Protein AF-A0A9E3AXH8-F1 (afdb_monomer_lite)

Secondary structure (DSSP, 8-state):
--HHHHHHHHHHHHHHTT-HHHHHHHHHHH-SHHHHHHHHHHHHHSSSP-HHHHHHHHHHHHHTT-HHHHHHHHHHHHHT-SSSS-HHHHHHHHHHHHHTT-HHHHHHHHHHBSS--SSHHHHHHTB-HHHHH---

Structure (mmCIF, N/CA/C/O backbone):
data_AF-A0A9E3AXH8-F1
#
_entry.id   AF-A0A9E3AXH8-F1
#
loop_
_atom_site.group_PDB
_atom_site.id
_atom_site.type_symbol
_atom_site.label_atom_id
_atom_site.label_alt_id
_atom_site.label_comp_id
_atom_site.label_asym_id
_atom_site.label_entity_id
_atom_site.label_seq_id
_atom_site.pdbx_PDB_ins_code
_atom_site.Cartn_x
_atom_site.Cartn_y
_atom_site.Cartn_z
_atom_site.occupancy
_atom_site.B_iso_or_equiv
_atom_site.auth_seq_id
_atom_site.auth_comp_id
_atom_site.auth_asym_id
_atom_site.auth_atom_id
_atom_site.pdbx_PDB_model_num
ATOM 1 N N . MET A 1 1 ? -23.290 -13.673 5.136 1.00 73.50 1 MET A N 1
ATOM 2 C CA . MET A 1 1 ? -22.166 -12.720 5.189 1.00 73.50 1 MET A CA 1
ATOM 3 C C . MET A 1 1 ? -20.984 -13.481 5.757 1.00 73.50 1 MET A C 1
ATOM 5 O O . MET A 1 1 ? -21.223 -14.316 6.623 1.00 73.50 1 MET A O 1
ATOM 9 N N . SER A 1 2 ? -19.780 -13.346 5.200 1.00 92.94 2 SER A N 1
ATOM 10 C CA . SER A 1 2 ? -18.618 -14.049 5.760 1.00 92.94 2 SER A CA 1
ATOM 11 C C . SER A 1 2 ? -18.070 -13.285 6.970 1.00 92.94 2 SER A C 1
ATOM 13 O O . SER A 1 2 ? -18.255 -12.072 7.061 1.00 92.94 2 SER A O 1
ATOM 15 N N . LEU A 1 3 ? -17.360 -13.973 7.873 1.00 91.19 3 LEU A N 1
ATOM 16 C CA . LEU A 1 3 ? -16.687 -13.330 9.012 1.00 91.19 3 LEU A CA 1
ATOM 17 C C . LEU A 1 3 ? -15.737 -12.210 8.550 1.00 91.19 3 LEU A C 1
ATOM 19 O O . LEU A 1 3 ? -15.631 -11.174 9.198 1.00 91.19 3 LEU A O 1
ATOM 23 N N . ARG A 1 4 ? -15.084 -12.408 7.400 1.00 94.81 4 ARG A N 1
ATOM 24 C CA . ARG A 1 4 ? -14.211 -11.418 6.764 1.00 94.81 4 ARG A CA 1
ATOM 25 C C . ARG A 1 4 ? -14.985 -10.161 6.363 1.00 94.81 4 ARG A C 1
ATOM 27 O O . ARG A 1 4 ? -14.547 -9.061 6.678 1.00 94.81 4 ARG A O 1
ATOM 34 N N . ASP A 1 5 ? -16.146 -10.314 5.728 1.00 95.19 5 ASP A N 1
ATOM 35 C CA . ASP A 1 5 ? -16.975 -9.174 5.305 1.00 95.19 5 ASP A CA 1
ATOM 36 C C . ASP A 1 5 ? -17.559 -8.415 6.505 1.00 95.19 5 ASP A C 1
ATOM 38 O O . ASP A 1 5 ? -17.637 -7.189 6.487 1.00 95.19 5 ASP A O 1
ATOM 42 N N . GLU A 1 6 ? -17.927 -9.132 7.571 1.00 96.25 6 GLU A N 1
ATOM 43 C CA . GLU A 1 6 ? -18.376 -8.541 8.839 1.00 96.25 6 GLU A CA 1
ATOM 44 C C . GLU A 1 6 ? -17.272 -7.711 9.500 1.00 96.25 6 GLU A C 1
ATOM 46 O O . GLU A 1 6 ? -17.506 -6.566 9.893 1.00 96.25 6 GLU A O 1
ATOM 51 N N . GLN A 1 7 ? -16.056 -8.257 9.582 1.00 95.56 7 GLN A N 1
ATOM 52 C CA . GLN A 1 7 ? -14.902 -7.539 10.122 1.00 95.56 7 GLN A CA 1
ATOM 53 C C . GLN A 1 7 ? -14.544 -6.320 9.272 1.00 95.56 7 GLN A C 1
ATOM 55 O O . GLN A 1 7 ? -14.246 -5.261 9.825 1.00 95.56 7 GLN A O 1
ATOM 60 N N . PHE A 1 8 ? -14.615 -6.439 7.944 1.00 97.88 8 PHE A N 1
ATOM 61 C CA . PHE A 1 8 ? -14.338 -5.323 7.045 1.00 97.88 8 PHE A CA 1
ATOM 62 C C . PHE A 1 8 ? -15.371 -4.206 7.226 1.00 97.88 8 PHE A C 1
ATOM 64 O O . PHE A 1 8 ? -15.012 -3.037 7.361 1.00 97.88 8 PHE A O 1
ATOM 71 N N . ALA A 1 9 ? -16.659 -4.554 7.294 1.00 98.00 9 ALA A N 1
ATOM 72 C CA . ALA A 1 9 ? -17.727 -3.591 7.540 1.00 98.00 9 ALA A CA 1
ATOM 73 C C . ALA A 1 9 ? -17.555 -2.881 8.893 1.00 98.00 9 ALA A C 1
ATOM 75 O O . ALA A 1 9 ? -17.680 -1.656 8.965 1.00 98.00 9 ALA A O 1
ATOM 76 N N . LEU A 1 10 ? -17.198 -3.623 9.946 1.00 98.06 10 LEU A N 1
ATOM 77 C CA . LEU A 1 10 ? -16.916 -3.052 11.263 1.00 98.06 10 LEU A CA 1
ATOM 78 C C . LEU A 1 10 ? -15.705 -2.107 11.233 1.00 98.06 10 LEU A C 1
ATOM 80 O O . LEU A 1 10 ? -15.746 -1.045 11.855 1.00 98.06 10 LEU A O 1
ATOM 84 N N . ALA A 1 11 ? -14.651 -2.449 10.486 1.00 97.94 11 ALA A N 1
ATOM 85 C CA . ALA A 1 11 ? -13.488 -1.581 10.315 1.00 97.94 11 ALA A CA 1
ATOM 86 C C . ALA A 1 11 ? -13.887 -0.240 9.680 1.00 97.94 11 ALA A C 1
ATOM 88 O O . ALA A 1 11 ? -13.550 0.819 10.210 1.00 97.94 11 ALA A O 1
ATOM 89 N N . ARG A 1 12 ? -14.692 -0.271 8.607 1.00 97.69 12 ARG A N 1
ATOM 90 C CA . ARG A 1 12 ? -15.211 0.938 7.938 1.00 97.69 12 ARG A CA 1
ATOM 91 C C . ARG A 1 12 ? -16.113 1.770 8.846 1.00 97.69 12 ARG A C 1
ATOM 93 O O . ARG A 1 12 ? -16.054 2.998 8.808 1.00 97.69 12 ARG A O 1
ATOM 100 N N . GLN A 1 13 ? -16.917 1.122 9.687 1.00 98.19 13 GLN A N 1
ATOM 101 C CA . GLN A 1 13 ? -17.702 1.820 10.702 1.00 98.19 13 GLN A CA 1
ATOM 102 C C . GLN A 1 13 ? -16.793 2.532 11.715 1.00 98.19 13 GLN A C 1
ATOM 104 O O . GLN A 1 13 ? -17.001 3.713 11.993 1.00 98.19 13 GLN A O 1
ATOM 109 N N . CYS A 1 14 ? -15.753 1.858 12.214 1.00 97.94 14 CYS A N 1
ATOM 110 C CA . CYS A 1 14 ? -14.787 2.465 13.129 1.00 97.94 14 CYS A CA 1
ATOM 111 C C . CYS A 1 14 ? -14.094 3.686 12.496 1.00 97.94 14 CYS A C 1
ATOM 113 O O . CYS A 1 14 ? -13.947 4.709 13.165 1.00 97.94 14 CYS A O 1
ATOM 115 N N . GLU A 1 15 ? -13.733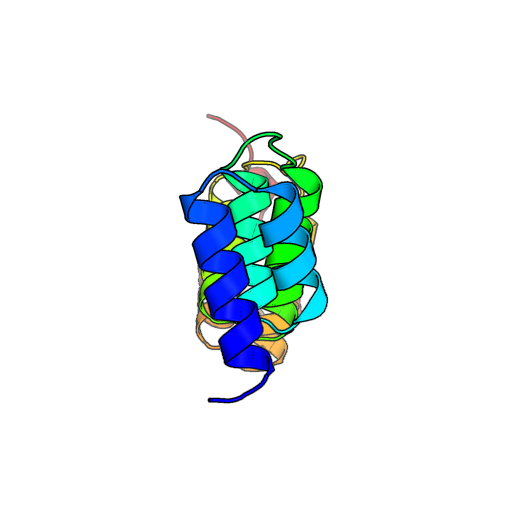 3.635 11.206 1.00 96.25 15 GLU A N 1
ATOM 116 C CA . GLU A 1 15 ? -13.176 4.799 10.495 1.00 96.25 15 GLU A CA 1
ATOM 117 C C . GLU A 1 15 ? -14.140 5.993 10.489 1.00 96.25 15 GLU A C 1
ATOM 119 O O . GLU A 1 15 ? -13.720 7.124 10.758 1.00 96.25 15 GLU A O 1
ATOM 124 N N . ALA A 1 16 ? -15.422 5.743 10.191 1.00 96.12 16 ALA A N 1
ATOM 125 C CA . ALA A 1 16 ? -16.466 6.766 10.131 1.00 96.12 16 ALA A CA 1
ATOM 126 C C . ALA A 1 16 ? -16.745 7.404 11.501 1.00 96.12 16 ALA A C 1
ATOM 128 O O . ALA A 1 16 ? -17.032 8.597 11.583 1.00 96.12 16 ALA A O 1
ATOM 129 N N . GLU A 1 17 ? -16.608 6.625 12.574 1.00 97.19 17 GLU A N 1
ATOM 130 C CA . GLU A 1 17 ? -16.753 7.074 13.963 1.00 97.19 17 G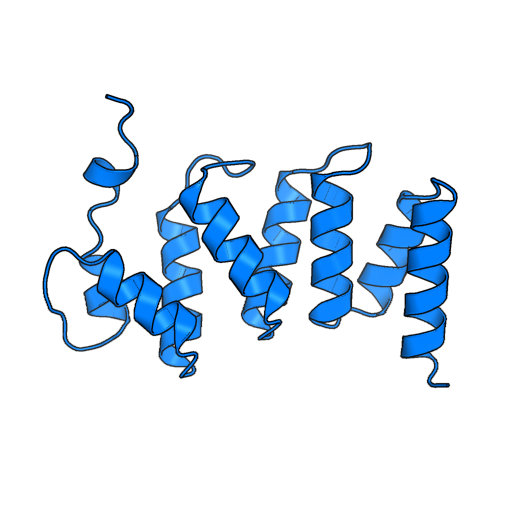LU A CA 1
ATOM 131 C C . GLU A 1 17 ? -15.491 7.753 14.521 1.00 97.19 17 GLU A C 1
ATOM 133 O O . GLU A 1 17 ? -15.488 8.224 15.658 1.00 97.19 17 GLU A O 1
ATOM 138 N N . GLY A 1 18 ? -14.400 7.811 13.753 1.00 95.88 18 GLY A N 1
ATOM 139 C CA . GLY A 1 18 ? -13.141 8.394 14.215 1.00 95.88 18 GLY A CA 1
ATOM 140 C C . GLY A 1 18 ? -12.263 7.444 15.041 1.00 95.88 18 GLY A C 1
ATOM 141 O O . GLY A 1 18 ? -11.194 7.853 15.492 1.00 95.88 18 GLY A O 1
ATOM 142 N N . ARG A 1 19 ? -12.665 6.180 15.221 1.00 97.50 19 ARG A N 1
ATOM 143 C CA . ARG A 1 19 ? -11.949 5.139 15.983 1.00 97.50 19 ARG A CA 1
ATOM 144 C C . ARG A 1 19 ? -10.833 4.506 15.145 1.00 97.50 19 ARG A C 1
ATOM 146 O O . ARG A 1 19 ? -10.860 3.312 14.845 1.00 97.50 19 ARG A O 1
ATOM 153 N N . GLN A 1 20 ? -9.848 5.317 14.757 1.00 96.31 20 GLN A N 1
ATOM 154 C CA . GLN A 1 20 ? -8.822 4.911 13.787 1.00 96.31 20 GLN A CA 1
ATOM 155 C C . GLN A 1 20 ? -7.976 3.730 14.273 1.00 96.31 20 GLN A C 1
ATOM 157 O O . GLN A 1 20 ? -7.760 2.793 13.513 1.00 96.31 20 GLN A O 1
ATOM 162 N N . ASP A 1 21 ? -7.572 3.705 15.545 1.00 96.75 21 ASP A N 1
ATOM 163 C CA . ASP A 1 21 ? -6.775 2.600 16.104 1.00 96.75 21 ASP A CA 1
ATOM 164 C C . ASP A 1 21 ? -7.480 1.244 15.993 1.00 96.75 21 ASP A C 1
ATOM 166 O O . ASP A 1 21 ? -6.850 0.214 15.754 1.00 96.75 21 ASP A O 1
ATOM 170 N N . GLU A 1 22 ? -8.799 1.231 16.158 1.00 97.88 22 GLU A N 1
ATOM 171 C CA . GLU A 1 22 ? -9.585 0.009 16.072 1.00 97.88 22 GLU A CA 1
ATOM 172 C C . GLU A 1 22 ? -9.845 -0.400 14.628 1.00 97.88 22 GLU A C 1
ATOM 174 O O . GLU A 1 22 ? -9.658 -1.569 14.291 1.00 97.88 22 GLU A O 1
ATOM 179 N N . ALA A 1 23 ? -10.173 0.563 13.762 1.00 98.12 23 ALA A N 1
ATOM 180 C CA . ALA A 1 23 ? -10.267 0.325 12.327 1.00 98.12 23 ALA A CA 1
ATOM 181 C C . ALA A 1 23 ? -8.973 -0.301 11.788 1.00 98.12 23 ALA A C 1
ATOM 183 O O . ALA A 1 23 ? -9.009 -1.325 11.109 1.00 98.12 23 ALA A O 1
ATOM 184 N N . ARG A 1 24 ? -7.818 0.259 12.171 1.00 98.19 24 ARG A N 1
ATOM 185 C CA . ARG A 1 24 ? -6.495 -0.229 11.767 1.00 98.19 24 ARG A CA 1
ATOM 186 C C . ARG A 1 24 ? -6.247 -1.664 12.222 1.00 98.19 24 ARG A C 1
ATOM 188 O O . ARG A 1 24 ? -5.804 -2.485 11.424 1.00 98.19 24 ARG A O 1
ATOM 195 N N . ARG A 1 25 ? -6.570 -1.993 13.479 1.00 98.00 25 ARG A N 1
ATOM 196 C CA . ARG A 1 25 ? -6.451 -3.369 13.998 1.00 98.00 25 ARG A CA 1
ATOM 197 C C . ARG A 1 25 ? -7.342 -4.347 13.243 1.00 98.00 25 ARG A C 1
ATOM 199 O O . ARG A 1 25 ? -6.906 -5.460 12.974 1.00 98.00 25 ARG A O 1
ATOM 206 N N . LEU A 1 26 ? -8.565 -3.943 12.904 1.00 98.31 26 LEU A N 1
ATOM 207 C CA . LEU A 1 26 ? -9.501 -4.791 12.170 1.00 98.31 26 LEU A CA 1
ATOM 208 C C . LEU A 1 26 ? -9.033 -5.036 10.733 1.00 98.31 26 LEU A C 1
ATOM 210 O O . LEU A 1 26 ? -8.992 -6.187 10.308 1.00 98.31 26 LEU A O 1
ATOM 214 N N . PHE A 1 27 ? -8.600 -3.998 10.011 1.00 98.38 27 PHE A N 1
ATOM 215 C CA . PHE A 1 27 ? -8.024 -4.177 8.677 1.00 98.38 27 PHE A CA 1
ATOM 216 C C . PHE A 1 27 ? -6.771 -5.062 8.700 1.00 98.38 27 PHE A C 1
ATOM 218 O O . PHE A 1 27 ? -6.656 -5.984 7.893 1.00 98.38 27 PHE A O 1
ATOM 225 N N . ALA A 1 28 ? -5.867 -4.838 9.660 1.00 96.75 28 ALA A N 1
ATOM 226 C CA . ALA A 1 28 ? -4.673 -5.664 9.830 1.00 96.75 28 ALA A CA 1
ATOM 227 C C . ALA A 1 28 ? -5.013 -7.133 10.140 1.00 96.75 28 ALA A C 1
ATOM 229 O O . ALA A 1 28 ? -4.330 -8.033 9.662 1.00 96.75 28 ALA A O 1
ATOM 230 N N . ALA A 1 29 ? -6.071 -7.385 10.918 1.00 97.06 29 ALA A N 1
ATOM 231 C CA . ALA A 1 29 ? -6.510 -8.738 11.253 1.00 97.06 29 ALA A CA 1
ATOM 232 C C . ALA A 1 29 ? -7.106 -9.493 10.054 1.00 97.06 29 ALA A C 1
ATOM 234 O O . ALA A 1 29 ? -6.974 -10.714 9.989 1.00 97.06 29 ALA A O 1
ATOM 235 N N . ILE A 1 30 ? -7.741 -8.785 9.112 1.00 97.62 30 ILE A N 1
ATOM 236 C CA . ILE A 1 30 ? -8.229 -9.375 7.856 1.00 97.62 30 ILE A CA 1
ATOM 237 C C . ILE A 1 30 ? -7.045 -9.727 6.949 1.00 97.62 30 ILE A C 1
ATOM 239 O O . ILE A 1 30 ? -6.989 -10.832 6.416 1.00 97.62 30 ILE A O 1
ATOM 243 N N . GLY A 1 31 ? -6.102 -8.792 6.785 1.00 93.81 31 GLY A N 1
ATOM 244 C CA . GLY A 1 31 ? -4.784 -9.043 6.191 1.00 93.81 31 GLY A CA 1
ATOM 245 C C . GLY A 1 31 ? -4.756 -9.365 4.693 1.00 93.81 31 GLY A C 1
ATOM 246 O O . GLY A 1 31 ? -3.690 -9.666 4.166 1.00 93.81 31 GLY A O 1
ATOM 247 N N . ASP A 1 32 ? -5.890 -9.318 3.990 1.00 96.19 32 ASP A N 1
ATOM 248 C CA . ASP A 1 32 ? -5.914 -9.453 2.533 1.00 96.19 32 ASP A CA 1
ATOM 249 C C . ASP A 1 32 ? -5.572 -8.137 1.818 1.00 96.19 32 ASP A C 1
ATOM 251 O O . ASP A 1 32 ? -5.492 -7.070 2.428 1.00 96.19 32 ASP A O 1
ATOM 255 N N . ALA A 1 33 ? -5.371 -8.209 0.500 1.00 91.50 33 ALA A N 1
ATOM 256 C CA . ALA A 1 33 ? -4.942 -7.060 -0.290 1.00 91.50 33 ALA A CA 1
ATOM 257 C C . ALA A 1 33 ? -5.909 -5.865 -0.187 1.00 91.50 33 ALA A C 1
ATOM 259 O O . ALA A 1 33 ? -5.465 -4.720 -0.179 1.00 91.50 33 ALA A O 1
ATOM 260 N N . GLU A 1 34 ? -7.219 -6.101 -0.082 1.00 96.88 34 GLU A N 1
ATOM 261 C CA . GLU A 1 34 ? -8.216 -5.031 0.045 1.00 96.88 34 GLU A CA 1
ATOM 262 C C . GLU A 1 34 ? -8.144 -4.386 1.435 1.00 96.88 34 GLU A C 1
ATOM 264 O O . GLU A 1 34 ? -8.096 -3.162 1.558 1.00 96.88 34 GLU A O 1
ATOM 269 N N . ALA A 1 35 ? -8.064 -5.198 2.491 1.00 98.06 35 ALA A N 1
ATOM 270 C CA . ALA A 1 35 ? -7.966 -4.703 3.859 1.00 98.06 35 ALA A CA 1
ATOM 271 C C . ALA A 1 35 ? -6.652 -3.957 4.111 1.00 98.06 35 ALA A C 1
ATOM 273 O O . ALA A 1 35 ? -6.660 -2.885 4.714 1.00 98.06 35 ALA A O 1
ATOM 274 N N . LEU A 1 36 ? -5.533 -4.463 3.594 1.00 96.06 36 LEU A N 1
ATOM 275 C CA . LEU A 1 36 ? -4.250 -3.769 3.667 1.00 96.06 36 LEU A CA 1
ATOM 276 C C . LEU A 1 36 ? -4.249 -2.478 2.830 1.00 96.06 36 LEU A C 1
ATOM 278 O O . LEU A 1 36 ? -3.653 -1.488 3.251 1.00 96.06 36 LEU A O 1
ATOM 282 N N . THR A 1 37 ? -4.978 -2.428 1.707 1.00 96.50 37 THR A N 1
ATOM 283 C CA . THR A 1 37 ? -5.187 -1.170 0.963 1.00 96.50 37 THR A CA 1
ATOM 284 C C . THR A 1 37 ? -5.873 -0.125 1.847 1.00 96.50 37 THR A C 1
ATOM 286 O O . THR A 1 37 ? -5.379 0.997 1.982 1.00 96.50 37 THR A O 1
ATOM 289 N N . ALA A 1 38 ? -6.974 -0.505 2.502 1.00 98.31 38 ALA A N 1
ATOM 290 C CA . ALA A 1 38 ? -7.721 0.383 3.388 1.00 98.31 38 ALA A CA 1
ATOM 291 C C . ALA A 1 38 ? -6.897 0.808 4.617 1.00 98.31 38 ALA A C 1
ATOM 293 O O . ALA A 1 38 ? -6.881 1.987 4.973 1.00 98.31 38 ALA A O 1
ATOM 294 N N . LEU A 1 39 ? -6.148 -0.119 5.226 1.00 98.06 39 LEU A N 1
ATOM 295 C CA . LEU A 1 39 ? -5.220 0.178 6.320 1.00 98.06 39 LEU A CA 1
ATOM 296 C C . LEU A 1 39 ? -4.167 1.207 5.898 1.00 98.06 39 LEU A C 1
ATOM 298 O O . LEU A 1 39 ? -3.963 2.201 6.594 1.00 98.06 39 LE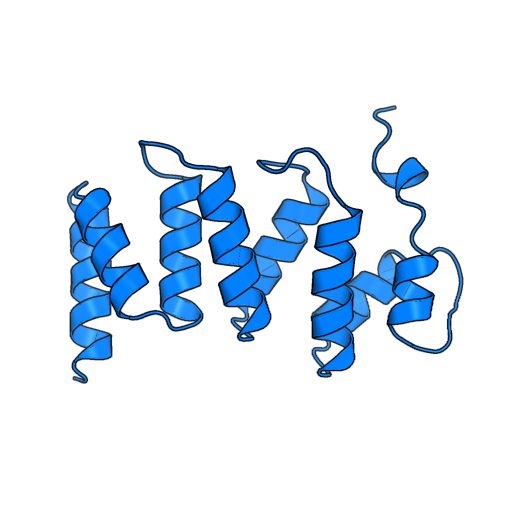U A O 1
ATOM 302 N N . GLY A 1 40 ? -3.526 0.992 4.748 1.00 93.19 40 GLY A N 1
ATOM 303 C CA . GLY A 1 40 ? -2.516 1.901 4.218 1.00 93.19 40 GLY A CA 1
ATOM 304 C C . GLY A 1 40 ? -3.077 3.301 3.966 1.00 93.19 40 GLY A C 1
ATOM 305 O O . GLY A 1 40 ? -2.498 4.287 4.417 1.00 93.19 40 GLY A O 1
ATOM 306 N N . GLN A 1 41 ? -4.252 3.407 3.336 1.00 95.69 41 GLN A N 1
ATOM 307 C CA . GLN A 1 41 ? -4.945 4.688 3.153 1.00 95.69 41 GLN A CA 1
ATOM 308 C C . GLN A 1 41 ? -5.272 5.362 4.490 1.00 95.69 41 GLN A C 1
ATOM 310 O O . GLN A 1 41 ? -5.079 6.573 4.631 1.00 95.69 41 GLN A O 1
ATOM 315 N N . ASN A 1 42 ? -5.741 4.601 5.481 1.00 97.56 42 ASN A N 1
ATOM 316 C CA . ASN A 1 42 ? -6.052 5.132 6.803 1.00 97.56 42 ASN A CA 1
ATOM 317 C C . ASN A 1 42 ? -4.805 5.723 7.478 1.00 97.56 42 ASN A C 1
ATOM 319 O O . ASN A 1 42 ? -4.838 6.868 7.927 1.00 97.56 42 ASN A O 1
ATOM 323 N N . LEU A 1 43 ? -3.689 4.991 7.482 1.00 91.44 43 LEU A N 1
ATOM 324 C CA . LEU A 1 43 ? -2.405 5.445 8.032 1.00 91.44 43 LEU A CA 1
ATOM 325 C C . LEU A 1 43 ? -1.876 6.707 7.324 1.00 91.44 43 LEU A C 1
ATOM 327 O O . LEU A 1 43 ? -1.265 7.560 7.967 1.00 91.44 43 LEU A O 1
ATOM 331 N N . LEU A 1 44 ? -2.134 6.851 6.018 1.00 85.00 44 LEU A N 1
ATOM 332 C CA . LEU A 1 44 ? -1.688 7.991 5.205 1.00 85.00 44 LEU A CA 1
ATOM 333 C C . LEU A 1 44 ? -2.564 9.242 5.338 1.00 85.00 44 LEU A C 1
ATOM 335 O O . LEU A 1 44 ? -2.093 10.342 5.058 1.00 85.00 44 LEU A O 1
ATOM 339 N N . THR A 1 45 ? -3.837 9.092 5.712 1.00 90.94 45 THR A N 1
ATOM 340 C CA . THR A 1 45 ? -4.829 10.180 5.602 1.00 90.94 45 THR A CA 1
ATOM 341 C C . THR A 1 45 ? -5.548 10.517 6.905 1.00 90.94 45 THR A C 1
ATOM 343 O O . THR A 1 45 ? -6.175 11.576 6.996 1.00 90.94 45 THR A O 1
ATOM 346 N N . ARG A 1 46 ? -5.463 9.663 7.933 1.00 94.19 46 ARG A N 1
ATOM 347 C CA . ARG A 1 46 ? -6.137 9.849 9.226 1.00 94.19 46 ARG A CA 1
ATOM 348 C C . ARG A 1 46 ? -5.128 9.964 10.377 1.00 94.19 46 ARG A C 1
ATOM 350 O O . ARG A 1 46 ? -4.214 9.149 10.450 1.00 94.19 46 ARG A O 1
ATOM 357 N N . PRO A 1 47 ? -5.288 10.931 11.302 1.00 87.62 47 PRO A N 1
ATOM 358 C CA . PRO A 1 47 ? -4.432 11.040 12.480 1.00 87.62 47 PRO A CA 1
ATOM 359 C C . PRO A 1 47 ? -4.515 9.823 13.431 1.00 87.62 47 PRO A C 1
ATOM 361 O O . PRO A 1 47 ? -5.612 9.291 13.611 1.00 87.62 47 PRO A O 1
ATOM 364 N N . PRO A 1 48 ? -3.402 9.448 14.095 1.00 91.50 48 PRO A N 1
ATOM 365 C CA . PRO A 1 48 ? -2.053 9.950 13.830 1.00 91.50 48 PRO A CA 1
ATOM 366 C C . PRO A 1 48 ? -1.576 9.488 12.446 1.00 91.50 48 PRO A C 1
ATOM 368 O O . PRO A 1 48 ? -1.747 8.328 12.085 1.00 91.50 48 PRO A O 1
ATOM 371 N N . ILE A 1 49 ? -1.020 10.415 11.661 1.00 81.75 49 ILE A N 1
ATOM 372 C CA . ILE A 1 49 ? -0.526 10.101 10.317 1.00 81.75 49 ILE A CA 1
ATOM 373 C C . ILE A 1 49 ? 0.781 9.331 10.468 1.00 81.75 49 ILE A C 1
ATOM 375 O O . ILE A 1 49 ? 1.737 9.826 11.065 1.00 81.75 49 ILE A O 1
ATOM 379 N N . GLU A 1 50 ? 0.816 8.132 9.906 1.00 78.00 50 GLU A N 1
ATOM 380 C CA . GLU A 1 50 ? 1.932 7.195 9.996 1.00 78.00 50 GLU A CA 1
ATOM 381 C C . GLU A 1 50 ? 2.426 6.884 8.587 1.00 78.00 50 GLU A C 1
ATOM 383 O O . GLU A 1 50 ? 2.291 5.771 8.082 1.00 78.00 50 GLU A O 1
ATOM 388 N N . SER A 1 51 ? 2.977 7.903 7.921 1.00 67.00 51 SER A N 1
ATOM 389 C CA . SER A 1 51 ? 3.257 7.854 6.484 1.00 67.00 51 SER A CA 1
ATOM 390 C C . SER A 1 51 ? 4.121 6.665 6.067 1.00 67.00 51 SER A C 1
ATOM 392 O O . SER A 1 51 ? 3.834 6.027 5.061 1.00 67.00 51 SER A O 1
ATOM 394 N N . TYR A 1 52 ? 5.150 6.337 6.854 1.00 61.84 52 TYR A N 1
ATOM 395 C CA . TYR A 1 52 ? 6.051 5.225 6.551 1.00 61.84 52 TYR A CA 1
ATOM 396 C C . TYR A 1 52 ? 5.329 3.869 6.567 1.00 61.84 52 TYR A C 1
ATOM 398 O O . TYR A 1 52 ? 5.377 3.135 5.578 1.00 61.84 52 TYR A O 1
ATOM 406 N N . GLU A 1 53 ? 4.625 3.549 7.658 1.00 74.38 53 GLU A N 1
ATOM 407 C CA . GLU A 1 53 ? 3.864 2.298 7.757 1.00 74.38 53 GLU A CA 1
ATOM 408 C C . GLU A 1 53 ? 2.705 2.276 6.754 1.00 74.38 53 GLU A C 1
ATOM 410 O O . GLU A 1 53 ? 2.440 1.240 6.151 1.00 74.38 53 GLU A O 1
ATOM 415 N N . GLY A 1 54 ? 2.075 3.423 6.484 1.00 78.94 54 GLY A N 1
ATOM 416 C CA . GLY A 1 54 ? 1.040 3.551 5.463 1.00 78.94 54 GLY A CA 1
ATOM 417 C C . GLY A 1 54 ? 1.532 3.174 4.066 1.00 78.94 54 GLY A C 1
ATOM 418 O O . GLY A 1 54 ? 0.934 2.312 3.423 1.00 78.94 54 GLY A O 1
ATOM 419 N N . VAL A 1 55 ? 2.659 3.739 3.612 1.00 71.81 55 VAL A N 1
ATOM 420 C CA . VAL A 1 55 ? 3.241 3.387 2.305 1.00 71.81 55 VAL A CA 1
ATOM 421 C C . VAL A 1 55 ? 3.655 1.917 2.262 1.00 71.81 55 VAL A C 1
ATOM 423 O O . VAL A 1 55 ? 3.333 1.218 1.302 1.00 71.81 55 VAL A O 1
ATOM 426 N N . LYS A 1 56 ? 4.341 1.429 3.299 1.00 73.38 56 LYS A N 1
ATOM 427 C CA . LYS A 1 56 ? 4.770 0.027 3.397 1.00 73.38 56 LYS A CA 1
ATOM 428 C C . LYS A 1 56 ? 3.584 -0.939 3.296 1.00 73.38 56 LYS A C 1
ATOM 430 O O . LYS A 1 56 ? 3.664 -1.918 2.560 1.00 73.38 56 LYS A O 1
ATOM 435 N N . THR A 1 57 ? 2.475 -0.622 3.961 1.00 79.12 57 THR A N 1
ATO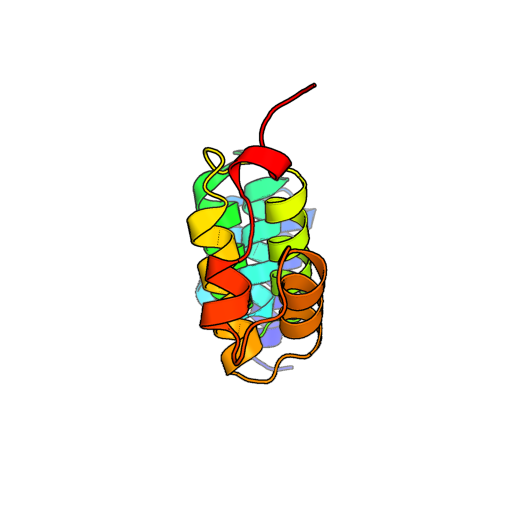M 436 C CA . THR A 1 57 ? 1.244 -1.424 3.920 1.00 79.12 57 THR A CA 1
ATOM 437 C C . THR A 1 57 ? 0.618 -1.429 2.520 1.00 79.12 57 THR A C 1
ATOM 439 O O . THR A 1 57 ? 0.204 -2.479 2.033 1.00 79.12 57 THR A O 1
ATOM 442 N N . ILE A 1 58 ? 0.599 -0.286 1.822 1.00 80.44 58 ILE A N 1
ATOM 443 C CA . ILE A 1 58 ? 0.142 -0.227 0.422 1.00 80.44 58 ILE A CA 1
ATOM 444 C C . ILE A 1 58 ? 1.050 -1.055 -0.500 1.00 80.44 58 ILE A C 1
ATOM 446 O O . ILE A 1 58 ? 0.550 -1.746 -1.384 1.00 80.44 58 ILE A O 1
ATOM 450 N N . VAL A 1 59 ? 2.372 -1.027 -0.301 1.00 71.94 59 VAL A N 1
ATOM 451 C CA . VAL A 1 59 ? 3.315 -1.859 -1.071 1.00 71.94 59 VAL A CA 1
ATOM 452 C C . VAL A 1 59 ? 3.054 -3.349 -0.831 1.00 71.94 59 VAL A C 1
ATOM 454 O O . VAL A 1 59 ? 3.052 -4.136 -1.775 1.00 71.94 59 VAL A O 1
ATOM 457 N N . GLU A 1 60 ? 2.790 -3.751 0.411 1.00 76.62 60 GLU A N 1
ATOM 458 C CA . GLU A 1 60 ? 2.427 -5.130 0.748 1.00 76.62 60 GLU A CA 1
ATOM 459 C C . GLU A 1 60 ? 1.129 -5.561 0.048 1.00 76.62 60 GLU A C 1
ATOM 461 O O . GLU A 1 60 ? 1.112 -6.572 -0.657 1.00 76.62 60 GLU A O 1
ATOM 466 N N . ALA A 1 61 ? 0.079 -4.740 0.132 1.00 83.50 61 ALA A N 1
ATOM 467 C CA . ALA A 1 61 ? -1.183 -4.965 -0.569 1.00 83.50 61 ALA A CA 1
ATOM 468 C C . ALA A 1 61 ? -1.007 -5.056 -2.099 1.00 83.50 61 ALA A C 1
ATOM 470 O O . ALA A 1 61 ? -1.643 -5.878 -2.767 1.00 83.50 61 ALA A O 1
ATOM 471 N N . ALA A 1 62 ? -0.109 -4.243 -2.663 1.00 76.25 62 ALA A N 1
ATOM 472 C CA . ALA A 1 62 ? 0.225 -4.258 -4.081 1.00 76.25 62 ALA A CA 1
ATOM 473 C C . ALA A 1 62 ? 0.942 -5.558 -4.485 1.00 76.25 62 ALA A C 1
ATOM 475 O O . ALA A 1 62 ? 0.595 -6.164 -5.500 1.00 76.25 62 ALA A O 1
ATOM 476 N N . ASN A 1 63 ? 1.878 -6.040 -3.662 1.00 72.81 63 ASN A N 1
ATOM 477 C CA . ASN A 1 63 ? 2.577 -7.314 -3.872 1.00 72.81 63 ASN A CA 1
ATOM 478 C C . ASN A 1 63 ? 1.635 -8.528 -3.815 1.00 72.81 63 ASN A C 1
ATOM 480 O O . ASN A 1 63 ? 1.907 -9.550 -4.448 1.00 72.81 63 ASN A O 1
ATOM 484 N N . MET A 1 64 ? 0.513 -8.408 -3.103 1.00 79.50 64 MET A N 1
ATOM 485 C CA . MET A 1 64 ? -0.567 -9.401 -3.085 1.00 79.50 64 MET A CA 1
ATOM 486 C C . MET A 1 64 ? -1.501 -9.317 -4.305 1.00 79.50 64 MET A C 1
ATOM 488 O O . MET A 1 64 ? -2.393 -10.152 -4.446 1.00 79.50 64 MET A O 1
ATOM 492 N N . GLY A 1 65 ? -1.310 -8.338 -5.195 1.00 76.56 65 GLY A N 1
ATOM 493 C CA . GLY A 1 65 ? -2.106 -8.163 -6.412 1.00 76.56 65 GLY A CA 1
ATOM 494 C C . GLY A 1 65 ? -3.344 -7.273 -6.255 1.00 76.56 65 GLY A C 1
ATOM 495 O O . GLY A 1 65 ? -4.210 -7.289 -7.129 1.00 76.56 65 GLY A O 1
ATOM 496 N N . GLY A 1 66 ? -3.460 -6.499 -5.170 1.00 84.75 66 GLY A N 1
ATOM 497 C CA . GLY A 1 66 ? -4.590 -5.590 -4.959 1.00 84.75 66 GLY A CA 1
ATOM 498 C C . GLY A 1 66 ? -4.596 -4.438 -5.963 1.00 84.75 66 GLY A C 1
ATOM 499 O O . GLY A 1 66 ? -3.760 -3.547 -5.878 1.00 84.75 66 GLY A O 1
ATOM 500 N N . ALA A 1 67 ? -5.547 -4.415 -6.900 1.00 83.25 67 ALA A N 1
ATOM 501 C CA . ALA A 1 67 ? -5.560 -3.444 -8.001 1.00 83.25 67 ALA A CA 1
ATOM 502 C C . ALA A 1 67 ? -5.488 -1.972 -7.538 1.00 83.25 67 ALA A C 1
ATOM 504 O O . ALA A 1 67 ? -4.739 -1.181 -8.114 1.00 83.25 67 ALA A O 1
ATOM 505 N N . GLU A 1 68 ? -6.225 -1.616 -6.481 1.00 87.75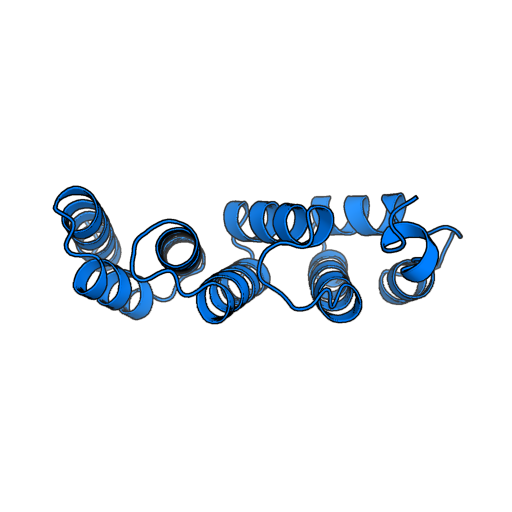 68 GLU A N 1
ATOM 506 C CA . GLU A 1 68 ? -6.197 -0.269 -5.900 1.00 87.75 68 GLU A CA 1
ATOM 507 C C . GLU A 1 68 ? -4.856 0.032 -5.217 1.00 87.75 68 GLU A C 1
ATOM 509 O O . GLU A 1 68 ? -4.260 1.076 -5.481 1.00 87.75 68 GLU A O 1
ATOM 514 N N . ALA A 1 69 ? -4.326 -0.896 -4.414 1.00 83.00 69 ALA A N 1
ATOM 515 C CA . ALA A 1 69 ? -3.010 -0.740 -3.800 1.00 83.00 69 ALA A CA 1
ATOM 516 C C . ALA A 1 69 ? -1.905 -0.530 -4.830 1.00 83.00 69 ALA A C 1
ATOM 518 O O . ALA A 1 69 ? -1.036 0.314 -4.622 1.00 83.00 69 ALA A O 1
ATOM 519 N N . ILE A 1 70 ? -1.930 -1.244 -5.956 1.00 73.25 70 ILE A N 1
ATOM 520 C CA . ILE A 1 70 ? -0.879 -1.052 -6.951 1.00 73.25 70 ILE A CA 1
ATOM 521 C C . ILE A 1 70 ? -1.026 0.300 -7.668 1.00 73.25 70 ILE A C 1
ATOM 523 O O . ILE A 1 70 ? -0.021 0.961 -7.936 1.00 73.25 70 ILE A O 1
ATOM 527 N N . HIS A 1 71 ? -2.254 0.771 -7.913 1.00 77.75 71 HIS A N 1
ATOM 528 C CA . HIS A 1 71 ? -2.486 2.133 -8.408 1.00 77.75 71 HIS A CA 1
ATOM 529 C C . HIS A 1 71 ? -1.961 3.198 -7.430 1.00 77.75 71 HIS A C 1
ATOM 531 O O . HIS A 1 71 ? -1.259 4.129 -7.838 1.00 77.75 71 HIS A O 1
ATOM 537 N N . LEU A 1 72 ? -2.243 3.040 -6.134 1.00 79.25 72 LEU A N 1
ATOM 538 C CA . LEU A 1 72 ? -1.728 3.919 -5.083 1.00 79.25 72 LEU A CA 1
ATOM 539 C C . LEU A 1 72 ? -0.202 3.851 -5.001 1.00 79.25 72 LEU A C 1
ATOM 541 O O . LEU A 1 72 ? 0.442 4.889 -4.918 1.00 79.25 72 LEU A O 1
ATOM 545 N N . CYS A 1 73 ? 0.392 2.661 -5.100 1.00 71.50 73 CYS A N 1
ATOM 546 C CA . CYS A 1 73 ? 1.841 2.474 -5.125 1.00 71.50 73 CYS A CA 1
ATOM 547 C C . CYS A 1 73 ? 2.486 3.220 -6.302 1.00 71.50 73 CYS A C 1
ATOM 549 O O . CYS A 1 73 ? 3.457 3.948 -6.103 1.00 71.50 73 CYS A O 1
ATOM 551 N N . GLY A 1 74 ? 1.923 3.107 -7.509 1.00 65.00 74 GLY A N 1
ATOM 552 C CA . GLY A 1 74 ? 2.388 3.858 -8.679 1.00 65.00 74 GLY A CA 1
ATOM 553 C C . GLY A 1 74 ? 2.242 5.374 -8.511 1.00 65.00 74 GLY A C 1
ATOM 554 O O . GLY A 1 74 ? 3.136 6.129 -8.887 1.00 65.00 74 GLY A O 1
ATOM 555 N N . THR A 1 75 ? 1.155 5.822 -7.881 1.00 70.75 75 THR A N 1
ATOM 556 C CA . THR A 1 75 ? 0.893 7.245 -7.614 1.00 70.75 75 THR A CA 1
ATOM 557 C C . THR A 1 75 ? 1.849 7.815 -6.563 1.00 70.75 75 THR A C 1
ATOM 559 O O . THR A 1 75 ? 2.415 8.888 -6.753 1.00 70.75 75 THR A O 1
ATOM 562 N N . MET A 1 76 ? 2.075 7.092 -5.465 1.00 70.44 76 MET A N 1
ATOM 563 C CA . MET A 1 76 ? 3.005 7.493 -4.405 1.00 70.44 76 MET A CA 1
ATOM 564 C C . MET A 1 76 ? 4.449 7.496 -4.886 1.00 70.44 76 MET A C 1
ATOM 566 O O . MET A 1 76 ? 5.196 8.397 -4.507 1.00 70.44 76 MET A O 1
ATO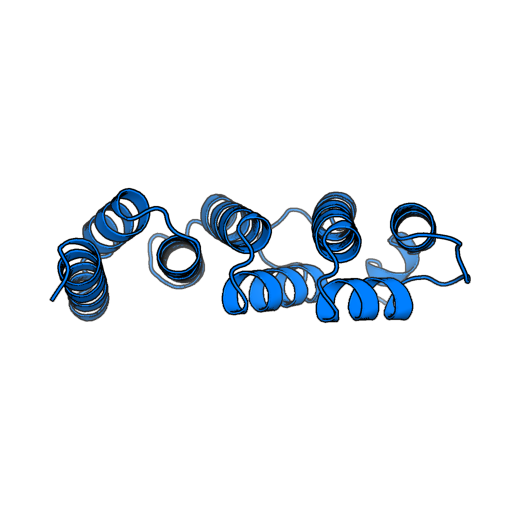M 570 N N . ALA A 1 77 ? 4.815 6.532 -5.739 1.00 58.50 77 ALA A N 1
ATOM 571 C CA . ALA A 1 77 ? 6.073 6.572 -6.461 1.00 58.50 77 ALA A CA 1
ATOM 572 C C . ALA A 1 77 ? 6.144 7.888 -7.240 1.00 58.50 77 ALA A C 1
ATOM 574 O O . ALA A 1 77 ? 6.941 8.733 -6.866 1.00 58.50 77 ALA A O 1
ATOM 575 N N . ALA A 1 78 ? 5.229 8.128 -8.188 1.00 52.97 78 ALA A N 1
ATOM 576 C CA . ALA A 1 78 ? 5.218 9.307 -9.059 1.00 52.97 78 ALA A CA 1
ATOM 577 C C . ALA A 1 78 ? 5.225 10.674 -8.335 1.00 52.97 78 ALA A C 1
ATOM 579 O O . ALA A 1 78 ? 5.743 11.644 -8.883 1.00 52.97 78 ALA A O 1
ATOM 580 N N . LEU A 1 79 ? 4.660 10.770 -7.125 1.00 60.56 79 LEU A N 1
ATOM 581 C CA . LEU A 1 79 ? 4.529 12.025 -6.370 1.00 60.56 79 LEU A CA 1
ATOM 582 C C . LEU A 1 79 ? 5.590 12.226 -5.271 1.00 60.56 79 LEU A C 1
ATOM 584 O O . LEU A 1 79 ? 5.630 13.297 -4.667 1.00 60.56 79 LEU A O 1
ATOM 588 N N . GLY A 1 80 ? 6.418 11.222 -4.958 1.00 53.56 80 GLY A N 1
ATOM 589 C CA . GLY A 1 80 ? 7.474 11.329 -3.939 1.00 53.56 80 GLY A CA 1
ATOM 590 C C . GLY A 1 80 ? 6.991 11.591 -2.500 1.00 53.56 80 GLY A C 1
ATOM 591 O O . GLY A 1 80 ? 7.744 12.135 -1.695 1.00 53.56 80 GLY A O 1
ATOM 592 N N . SER A 1 81 ? 5.746 11.243 -2.155 1.00 50.41 81 SER A N 1
ATOM 593 C CA . SER A 1 81 ? 5.154 11.523 -0.834 1.00 50.41 81 SER A CA 1
ATOM 594 C C . SER A 1 81 ? 5.356 10.378 0.170 1.00 50.41 81 SER A C 1
ATOM 596 O O . SER A 1 81 ? 4.887 9.266 -0.052 1.00 50.41 81 SER A O 1
ATOM 598 N N . GLY A 1 82 ? 5.990 10.660 1.316 1.00 47.44 82 GLY A N 1
ATOM 599 C CA . GLY A 1 82 ? 5.985 9.790 2.510 1.00 47.44 82 GLY A CA 1
ATOM 600 C C . GLY A 1 82 ? 7.062 8.700 2.583 1.00 47.44 82 GLY A C 1
ATOM 601 O O . GLY A 1 82 ? 7.295 8.152 3.658 1.00 47.44 82 GLY A O 1
ATOM 602 N N . LEU A 1 83 ? 7.771 8.440 1.487 1.00 42.59 83 LEU A N 1
ATOM 603 C CA . LEU A 1 83 ? 9.066 7.764 1.493 1.00 42.59 83 LEU A CA 1
ATOM 604 C C . LEU A 1 83 ? 10.144 8.852 1.471 1.00 42.59 83 LEU A C 1
ATOM 606 O O . LEU A 1 83 ? 9.990 9.847 0.761 1.00 42.59 83 LEU A O 1
ATOM 610 N N . SER A 1 84 ? 11.270 8.669 2.167 1.00 43.25 84 SER A N 1
ATOM 611 C CA . SER A 1 84 ? 12.505 9.245 1.621 1.00 43.25 84 SER A CA 1
ATOM 612 C C . SER A 1 84 ? 12.545 8.791 0.166 1.00 43.25 84 SER A C 1
ATOM 614 O O . SER A 1 84 ? 12.416 7.590 -0.045 1.00 43.25 84 SER A O 1
ATOM 616 N N . GLN A 1 85 ? 12.576 9.715 -0.807 1.00 51.56 85 GLN A N 1
ATOM 617 C CA . GLN A 1 85 ? 12.502 9.397 -2.239 1.00 51.56 85 GLN A CA 1
ATOM 618 C C . GLN A 1 85 ? 13.429 8.213 -2.552 1.00 51.56 85 GLN A C 1
ATOM 620 O O . GLN A 1 85 ? 14.632 8.370 -2.727 1.00 51.56 85 GLN A O 1
ATOM 625 N N . ASN A 1 86 ? 12.868 7.007 -2.565 1.00 62.78 86 ASN A N 1
ATOM 626 C CA . ASN A 1 86 ? 13.582 5.769 -2.819 1.00 62.78 86 ASN A CA 1
ATOM 627 C C . ASN A 1 86 ? 12.866 5.101 -3.974 1.00 62.78 86 ASN A C 1
ATOM 629 O O . ASN A 1 86 ? 12.219 4.059 -3.872 1.00 62.78 86 ASN A O 1
ATOM 633 N N . TRP A 1 87 ? 12.963 5.805 -5.089 1.00 58.94 87 TRP A N 1
ATOM 634 C CA . TRP A 1 87 ? 12.428 5.404 -6.368 1.00 58.94 87 TRP A CA 1
ATOM 635 C C . TRP A 1 87 ? 13.002 4.070 -6.837 1.00 58.94 87 TRP A C 1
ATOM 637 O O . TRP A 1 87 ? 12.316 3.339 -7.540 1.00 58.94 87 TRP A O 1
ATOM 647 N N . SER A 1 88 ? 14.197 3.699 -6.363 1.00 68.81 88 SER A N 1
ATOM 648 C CA . SER A 1 88 ? 14.757 2.363 -6.573 1.00 68.81 88 SER A CA 1
ATOM 649 C C . SER A 1 88 ? 13.837 1.277 -6.006 1.00 68.81 88 SER A C 1
ATOM 651 O O . SER A 1 88 ? 13.488 0.348 -6.723 1.00 68.81 88 SER A O 1
ATOM 653 N N . MET A 1 89 ? 13.382 1.410 -4.757 1.00 67.50 89 MET A N 1
ATOM 654 C CA . MET A 1 89 ? 12.496 0.417 -4.132 1.00 67.50 89 MET A CA 1
ATOM 655 C C . MET A 1 89 ? 11.103 0.381 -4.781 1.00 67.50 89 MET A C 1
ATOM 657 O O . MET A 1 89 ? 10.503 -0.685 -4.921 1.00 67.50 89 MET A O 1
ATOM 661 N N . ALA A 1 90 ? 10.588 1.536 -5.212 1.00 68.69 90 ALA A N 1
ATOM 662 C CA . ALA A 1 90 ? 9.323 1.602 -5.941 1.00 68.69 90 ALA A CA 1
ATOM 663 C C . ALA A 1 90 ? 9.416 0.877 -7.294 1.00 68.69 90 ALA A C 1
ATOM 665 O O . ALA A 1 90 ? 8.541 0.080 -7.630 1.00 68.69 90 ALA A O 1
ATOM 666 N N . LEU A 1 91 ? 10.502 1.095 -8.039 1.00 73.25 91 LEU A N 1
ATOM 667 C CA . LEU A 1 91 ? 10.753 0.403 -9.300 1.00 73.25 91 LEU A CA 1
ATOM 668 C C . LEU A 1 91 ? 10.941 -1.106 -9.120 1.00 73.25 91 LEU A C 1
ATOM 670 O O . LEU A 1 91 ? 10.491 -1.860 -9.978 1.00 73.25 91 LEU A O 1
ATOM 674 N N . ASP A 1 92 ? 11.524 -1.557 -8.007 1.00 77.56 92 ASP A N 1
ATOM 675 C CA . ASP A 1 92 ? 11.642 -2.988 -7.695 1.00 77.56 92 ASP A CA 1
ATOM 676 C C . ASP A 1 92 ? 10.256 -3.643 -7.523 1.00 77.56 92 ASP A C 1
ATOM 678 O O . ASP A 1 92 ? 10.021 -4.757 -7.996 1.00 77.56 92 ASP A O 1
ATOM 682 N N . CYS A 1 93 ? 9.297 -2.928 -6.923 1.00 69.50 93 CYS A N 1
ATOM 683 C CA . CYS A 1 93 ? 7.915 -3.401 -6.788 1.00 69.50 93 CYS A CA 1
ATOM 684 C C . CYS A 1 93 ? 7.191 -3.441 -8.144 1.00 69.50 93 CYS A C 1
ATOM 686 O O . CYS A 1 93 ? 6.510 -4.418 -8.465 1.00 69.50 93 CYS A O 1
ATOM 688 N N . VAL A 1 94 ? 7.371 -2.409 -8.978 1.00 72.62 94 VAL A N 1
ATOM 689 C CA . VAL A 1 94 ? 6.807 -2.386 -10.337 1.00 72.62 94 VAL A CA 1
ATOM 690 C C . VAL A 1 94 ? 7.414 -3.509 -11.189 1.00 72.62 94 VAL A C 1
ATOM 692 O O . VAL A 1 94 ? 6.679 -4.207 -11.887 1.00 72.62 94 VAL A O 1
ATOM 695 N N . GLN A 1 95 ? 8.721 -3.766 -11.081 1.00 84.19 95 GLN A N 1
ATOM 696 C CA . GLN A 1 95 ? 9.383 -4.909 -11.719 1.00 84.19 95 GLN A CA 1
ATOM 697 C C . GLN A 1 95 ? 8.740 -6.235 -11.306 1.00 84.19 95 GLN A C 1
ATOM 699 O O . GLN A 1 95 ? 8.354 -7.020 -12.174 1.00 84.19 95 GLN A O 1
ATOM 704 N N . ALA A 1 96 ? 8.551 -6.462 -10.005 1.00 78.88 96 ALA A N 1
ATOM 705 C CA . ALA A 1 96 ? 7.948 -7.690 -9.495 1.00 78.88 96 ALA A CA 1
ATOM 706 C C . ALA A 1 96 ? 6.499 -7.905 -9.981 1.00 78.88 96 ALA A C 1
ATOM 708 O O . ALA A 1 96 ? 6.093 -9.050 -10.216 1.00 78.88 96 ALA A O 1
ATOM 709 N N . GLY A 1 97 ? 5.722 -6.827 -10.144 1.00 73.12 97 GLY A N 1
ATOM 710 C CA . GLY A 1 97 ? 4.372 -6.870 -10.715 1.00 73.12 97 GLY A CA 1
ATOM 711 C C . GLY A 1 97 ? 4.376 -7.169 -12.217 1.00 73.12 97 GLY A C 1
ATOM 712 O O . GLY A 1 97 ? 3.599 -8.000 -12.695 1.00 73.12 97 GLY A O 1
ATOM 713 N N . ALA A 1 98 ? 5.298 -6.557 -12.959 1.00 82.25 98 ALA A N 1
ATOM 714 C CA . ALA A 1 98 ? 5.459 -6.792 -14.389 1.00 82.25 98 ALA A CA 1
ATOM 715 C C . ALA A 1 98 ? 5.880 -8.245 -14.690 1.00 82.25 98 ALA A C 1
ATOM 717 O O . ALA A 1 98 ? 5.308 -8.875 -15.587 1.00 82.25 98 ALA A O 1
ATOM 718 N N . GLU A 1 99 ? 6.792 -8.806 -13.883 1.00 85.44 99 GLU A N 1
ATOM 719 C CA . GLU A 1 99 ? 7.228 -10.214 -13.924 1.00 85.44 99 GLU A CA 1
ATOM 720 C C . GLU A 1 99 ? 6.088 -11.209 -13.687 1.00 85.44 99 GLU A C 1
ATOM 722 O O . GLU A 1 99 ? 6.094 -12.298 -14.257 1.00 85.44 99 GLU A O 1
ATOM 727 N N . ARG A 1 100 ? 5.074 -10.823 -12.909 1.00 82.19 100 ARG A N 1
ATOM 728 C CA . ARG A 1 100 ? 3.868 -11.627 -12.653 1.00 82.19 100 ARG A CA 1
ATOM 729 C C . ARG A 1 100 ? 2.775 -11.455 -13.711 1.00 82.19 100 ARG A C 1
ATOM 731 O O . ARG A 1 100 ? 1.694 -12.017 -13.565 1.00 82.19 100 ARG A O 1
ATOM 738 N N . GLY A 1 101 ? 3.041 -10.704 -14.781 1.00 80.50 101 GLY A N 1
ATOM 739 C CA . GLY A 1 101 ? 2.110 -10.528 -15.898 1.00 80.50 101 GLY A CA 1
ATOM 740 C C . GLY A 1 101 ? 1.103 -9.390 -15.720 1.00 80.50 101 GLY A C 1
ATOM 741 O O . GLY A 1 101 ? 0.164 -9.289 -16.506 1.00 80.50 101 GLY A O 1
ATOM 742 N N . TRP A 1 102 ? 1.271 -8.527 -14.716 1.00 74.94 102 TRP A N 1
ATOM 743 C CA . TRP A 1 102 ? 0.335 -7.432 -14.480 1.00 74.94 102 TRP A CA 1
ATOM 744 C C . TRP A 1 102 ? 0.562 -6.290 -15.482 1.00 74.94 102 TRP A C 1
ATOM 746 O O . TRP A 1 102 ? 1.548 -5.558 -15.400 1.00 74.94 102 TRP A O 1
ATOM 756 N N . THR A 1 103 ? -0.359 -6.141 -16.438 1.00 76.19 103 THR A N 1
ATOM 757 C CA . THR A 1 103 ? -0.245 -5.206 -17.572 1.00 76.19 103 THR A CA 1
ATOM 758 C C . THR A 1 103 ? 0.055 -3.759 -17.161 1.00 76.19 103 THR A C 1
ATOM 760 O O . THR A 1 103 ? 0.980 -3.186 -17.729 1.00 76.19 103 THR A O 1
ATOM 763 N N . PRO A 1 104 ? -0.593 -3.171 -16.138 1.00 64.38 104 PRO A N 1
ATOM 764 C CA . PRO A 1 104 ? -0.281 -1.799 -15.749 1.00 64.38 104 PRO A CA 1
ATOM 765 C C . PRO A 1 104 ? 1.153 -1.600 -15.221 1.00 64.38 104 PRO A C 1
ATOM 767 O O . PRO A 1 104 ? 1.756 -0.576 -15.523 1.00 64.38 104 PRO A O 1
ATOM 770 N N . ALA A 1 105 ? 1.760 -2.558 -14.501 1.00 66.25 105 ALA A N 1
ATOM 771 C CA . ALA A 1 105 ? 3.184 -2.448 -14.134 1.00 66.25 105 ALA A CA 1
ATOM 772 C C . ALA A 1 105 ? 4.100 -2.550 -15.351 1.00 66.25 105 ALA A C 1
ATOM 774 O O . ALA A 1 105 ? 5.113 -1.854 -15.424 1.00 66.25 105 ALA A O 1
ATOM 775 N N . GLN A 1 106 ? 3.749 -3.414 -16.305 1.00 80.31 106 GLN A N 1
ATOM 776 C CA . GLN A 1 106 ? 4.482 -3.506 -17.563 1.00 80.31 106 GLN A CA 1
ATOM 777 C C . GLN A 1 106 ? 4.444 -2.165 -18.303 1.00 80.31 106 GLN A C 1
ATOM 779 O O . GLN A 1 106 ? 5.471 -1.719 -18.807 1.00 80.31 106 GLN A O 1
ATOM 784 N N . ASP A 1 107 ? 3.286 -1.505 -18.327 1.00 67.38 107 ASP A N 1
ATOM 785 C CA . ASP A 1 107 ? 3.111 -0.203 -18.971 1.00 67.38 107 ASP A CA 1
ATOM 786 C C . ASP A 1 107 ? 3.889 0.905 -18.253 1.00 67.38 107 ASP A C 1
ATOM 788 O O . ASP A 1 107 ? 4.542 1.709 -18.914 1.00 67.38 107 ASP A O 1
ATOM 792 N N . VAL A 1 108 ? 3.915 0.902 -16.915 1.00 63.66 108 VAL A N 1
ATOM 793 C CA . VAL A 1 108 ? 4.733 1.839 -16.128 1.00 63.66 108 VAL A CA 1
ATOM 794 C C . VAL A 1 108 ? 6.226 1.667 -16.431 1.00 63.66 108 VAL A C 1
ATOM 796 O O . VAL A 1 108 ? 6.900 2.656 -16.704 1.00 63.66 108 VAL A O 1
ATOM 799 N N . LEU A 1 109 ? 6.760 0.440 -16.451 1.00 73.44 109 LEU A N 1
ATOM 800 C CA . LEU A 1 109 ? 8.179 0.223 -16.777 1.00 73.44 109 LEU A CA 1
ATOM 801 C C . LEU A 1 109 ? 8.522 0.616 -18.210 1.00 73.44 109 LEU A C 1
ATOM 803 O O . LEU A 1 109 ? 9.563 1.223 -18.439 1.00 73.44 109 LEU A O 1
ATOM 807 N N . ARG A 1 110 ? 7.651 0.301 -19.174 1.00 78.81 110 ARG A N 1
ATOM 808 C CA . ARG A 1 110 ? 7.843 0.709 -20.574 1.00 78.81 110 ARG A CA 1
ATOM 809 C C . ARG A 1 110 ? 7.830 2.226 -20.738 1.00 78.81 110 ARG A C 1
ATOM 811 O O . ARG A 1 110 ? 8.558 2.737 -21.577 1.00 78.81 110 ARG A O 1
ATOM 818 N N . LEU A 1 111 ? 7.000 2.925 -19.965 1.00 66.31 111 LEU A N 1
ATOM 819 C CA . LEU A 1 111 ? 6.909 4.382 -19.997 1.00 66.31 111 LEU A CA 1
ATOM 820 C C . LEU A 1 111 ? 8.141 5.052 -19.373 1.00 66.31 111 LEU A C 1
ATOM 822 O O . LEU A 1 111 ? 8.591 6.079 -19.872 1.00 66.31 111 LEU A O 1
ATOM 826 N N . LEU A 1 112 ? 8.661 4.493 -18.276 1.00 64.94 112 LEU A N 1
ATOM 827 C CA . LEU A 1 112 ? 9.763 5.086 -17.512 1.00 64.94 112 LEU A CA 1
ATOM 828 C C . LEU A 1 112 ? 11.155 4.731 -18.058 1.00 64.94 112 LEU A C 1
ATOM 830 O O . LEU A 1 112 ? 12.105 5.485 -17.838 1.00 64.94 112 LEU A O 1
ATOM 834 N N . ALA A 1 113 ? 11.304 3.599 -18.746 1.00 71.56 113 ALA A N 1
ATOM 835 C CA . ALA A 1 113 ? 12.583 3.182 -19.310 1.00 71.56 113 ALA A CA 1
ATOM 836 C C . ALA A 1 113 ? 12.998 4.096 -20.477 1.00 71.56 113 ALA A C 1
ATOM 838 O O . ALA A 1 113 ? 12.263 4.258 -21.451 1.00 71.56 113 ALA A O 1
ATOM 839 N N . LYS A 1 114 ? 14.211 4.663 -20.425 1.00 66.00 114 LYS A N 1
ATOM 840 C CA . LYS A 1 114 ? 14.750 5.498 -21.521 1.00 66.00 114 LYS A CA 1
ATOM 841 C C . LYS A 1 114 ? 15.205 4.692 -22.734 1.00 66.00 114 LYS A C 1
ATOM 843 O O . LYS A 1 114 ? 15.352 5.247 -23.822 1.00 66.00 114 LYS A O 1
ATOM 848 N N . ALA A 1 115 ? 15.469 3.406 -22.539 1.00 63.69 115 ALA A N 1
ATOM 849 C CA . ALA A 1 115 ? 15.950 2.509 -23.572 1.00 63.69 115 ALA A CA 1
ATOM 850 C C . ALA A 1 115 ? 15.063 1.260 -23.645 1.00 63.69 115 ALA A C 1
ATOM 852 O O . ALA A 1 115 ? 14.590 0.782 -22.610 1.00 63.69 115 ALA A O 1
ATOM 853 N N . PRO A 1 116 ? 14.850 0.704 -24.849 1.00 66.69 116 PRO A N 1
ATOM 854 C CA . PRO A 1 116 ? 14.257 -0.616 -24.972 1.00 66.69 116 PRO A CA 1
ATOM 855 C C . PRO A 1 116 ? 15.153 -1.638 -24.261 1.00 66.69 116 PRO A C 1
ATOM 857 O O . PRO A 1 116 ? 16.378 -1.588 -24.369 1.00 66.69 116 PRO A O 1
ATOM 860 N N . GLY A 1 117 ? 14.534 -2.563 -23.535 1.00 67.94 117 GLY A N 1
ATOM 861 C CA . GLY A 1 117 ? 15.225 -3.624 -22.816 1.00 67.94 117 GLY A CA 1
ATOM 862 C C . GLY A 1 117 ? 14.457 -4.933 -22.922 1.00 67.94 117 GLY A C 1
ATOM 863 O O . GLY A 1 117 ? 13.224 -4.943 -22.880 1.00 67.94 117 GLY A O 1
ATOM 864 N N . ASP A 1 118 ? 15.189 -6.037 -23.043 1.00 79.25 118 ASP A N 1
ATOM 865 C CA . ASP A 1 118 ? 14.602 -7.372 -23.072 1.00 79.25 118 ASP A CA 1
ATOM 866 C C . ASP A 1 118 ? 14.331 -7.844 -21.637 1.00 79.25 118 ASP A C 1
ATOM 868 O O . ASP A 1 118 ? 15.216 -8.314 -20.920 1.00 79.25 118 ASP A O 1
ATOM 872 N N . GLY A 1 119 ? 13.076 -7.689 -21.210 1.00 86.19 119 GLY A N 1
ATOM 873 C CA . GLY A 1 119 ? 12.580 -8.130 -19.906 1.00 86.19 119 GLY A CA 1
ATOM 874 C C . GLY A 1 119 ? 12.435 -7.015 -18.865 1.00 86.19 119 GLY A C 1
ATOM 875 O O . GLY A 1 119 ? 12.987 -5.922 -18.980 1.00 86.19 119 GLY A O 1
ATOM 876 N N . TRP A 1 120 ? 11.664 -7.299 -17.812 1.00 90.12 120 TRP A N 1
ATOM 877 C CA . TRP A 1 120 ? 11.234 -6.294 -16.828 1.00 90.12 120 TRP A CA 1
ATOM 878 C C . TRP A 1 120 ? 12.375 -5.720 -16.000 1.00 90.12 120 TRP A C 1
ATOM 880 O O . TRP A 1 120 ? 12.384 -4.525 -15.725 1.00 90.12 120 TRP A O 1
ATOM 890 N N . LYS A 1 121 ? 13.368 -6.548 -15.670 1.00 88.00 121 LYS A N 1
ATOM 891 C CA . LYS A 1 121 ? 14.585 -6.095 -14.999 1.00 88.00 121 LYS A CA 1
ATOM 892 C C . LYS A 1 121 ? 15.388 -5.118 -15.861 1.00 88.00 121 LYS A C 1
ATOM 894 O O . LYS A 1 121 ? 15.819 -4.089 -15.362 1.00 88.00 121 LYS A O 1
ATOM 899 N N . ALA A 1 122 ? 15.540 -5.403 -17.156 1.00 87.44 122 ALA A N 1
ATOM 900 C CA . ALA A 1 122 ? 16.258 -4.519 -18.073 1.00 87.44 122 ALA A CA 1
ATOM 901 C C . ALA A 1 122 ? 15.542 -3.169 -18.234 1.00 87.44 122 ALA A C 1
ATOM 903 O O . ALA A 1 122 ? 16.190 -2.127 -18.242 1.00 87.44 122 ALA A O 1
ATOM 904 N N . LEU A 1 123 ? 14.205 -3.179 -18.299 1.00 83.44 123 LEU A N 1
ATOM 905 C CA . LEU A 1 123 ? 13.407 -1.950 -18.311 1.00 83.44 123 LEU A CA 1
ATOM 906 C C . LEU A 1 123 ? 13.545 -1.166 -16.999 1.00 83.44 123 LEU A C 1
ATOM 908 O O . LEU A 1 123 ? 13.717 0.047 -17.045 1.00 83.44 123 LEU A O 1
ATOM 912 N N . ARG A 1 124 ? 13.535 -1.847 -15.846 1.00 84.81 124 ARG A N 1
ATOM 913 C CA . ARG A 1 124 ? 13.765 -1.234 -14.529 1.00 84.81 124 ARG A CA 1
ATOM 914 C C . ARG A 1 124 ? 15.146 -0.588 -14.434 1.00 84.81 124 ARG A C 1
ATOM 916 O O . ARG A 1 124 ? 15.248 0.557 -14.010 1.00 84.81 124 ARG A O 1
ATOM 923 N N . ASP A 1 125 ? 16.191 -1.298 -14.850 1.00 85.38 125 ASP A N 1
ATOM 924 C CA . ASP A 1 125 ? 17.571 -0.799 -14.821 1.00 85.38 125 ASP A CA 1
ATOM 925 C C . ASP A 1 125 ? 17.789 0.354 -15.824 1.00 85.38 125 ASP A C 1
ATOM 927 O O . ASP A 1 125 ? 18.689 1.171 -15.644 1.00 85.38 125 ASP A O 1
ATOM 931 N N . GLY A 1 126 ? 16.949 0.444 -16.862 1.00 79.19 126 GLY A N 1
ATOM 932 C CA . GLY A 1 126 ? 16.933 1.527 -17.847 1.00 79.19 126 GLY A CA 1
ATOM 933 C C . GLY A 1 126 ? 16.157 2.781 -17.427 1.00 79.19 126 GLY A C 1
ATOM 934 O O . GLY A 1 126 ? 16.067 3.724 -18.223 1.00 79.19 126 GLY A O 1
ATOM 935 N N . VAL A 1 127 ? 15.576 2.813 -16.223 1.00 72.88 127 VAL A N 1
ATOM 936 C CA . VAL A 1 127 ? 14.937 4.017 -15.681 1.00 72.88 127 VAL A CA 1
ATOM 937 C C . VAL A 1 127 ? 16.007 4.948 -15.117 1.00 72.88 127 VAL A C 1
ATOM 939 O O . VAL A 1 127 ? 16.703 4.625 -14.156 1.00 72.88 127 VAL A O 1
ATOM 942 N N . ASP A 1 128 ? 16.111 6.135 -15.704 1.00 71.38 128 ASP A N 1
ATOM 943 C CA . ASP A 1 128 ? 17.006 7.191 -15.233 1.00 71.38 128 ASP A CA 1
ATOM 944 C C . ASP A 1 128 ? 16.347 7.943 -14.074 1.00 71.38 128 ASP A C 1
ATOM 946 O O . ASP A 1 128 ? 15.614 8.915 -14.270 1.00 71.38 128 ASP A O 1
ATOM 950 N N . LEU A 1 129 ? 16.571 7.425 -12.866 1.00 60.56 129 LEU A N 1
ATOM 951 C CA . LEU A 1 129 ? 16.025 7.984 -11.635 1.00 60.56 129 LEU A CA 1
ATOM 952 C C . LEU A 1 129 ? 16.499 9.416 -11.397 1.00 60.56 129 LEU A C 1
ATOM 954 O O . LEU A 1 129 ? 15.678 10.264 -11.067 1.00 60.56 129 LEU A O 1
ATOM 958 N N . ASP A 1 130 ? 17.775 9.707 -11.639 1.00 60.81 130 ASP A N 1
ATOM 959 C CA . ASP A 1 130 ? 18.338 11.037 -11.403 1.00 60.81 130 ASP A CA 1
ATOM 960 C C . ASP A 1 130 ? 17.632 12.098 -12.265 1.00 60.81 130 ASP A C 1
ATOM 962 O O . ASP A 1 130 ? 17.285 13.172 -11.775 1.00 60.81 130 ASP A O 1
ATOM 966 N N . ALA A 1 131 ? 17.311 11.781 -13.525 1.00 57.97 131 ALA A N 1
ATOM 967 C CA . ALA A 1 131 ? 16.541 12.675 -14.395 1.00 57.97 131 ALA A CA 1
ATOM 968 C C . ALA A 1 131 ? 15.078 12.886 -13.955 1.00 57.97 131 ALA A C 1
ATOM 970 O O . ALA A 1 131 ? 14.462 13.873 -14.355 1.00 57.97 131 ALA A O 1
ATOM 971 N N . LEU A 1 132 ? 14.511 11.968 -13.169 1.00 50.84 132 LEU A N 1
ATOM 972 C CA . LEU A 1 132 ? 13.117 12.005 -12.709 1.00 50.84 132 LEU A CA 1
ATOM 973 C C . LEU A 1 132 ? 12.960 12.640 -11.319 1.00 50.84 132 LEU A C 1
ATOM 975 O O . LEU A 1 132 ? 11.840 12.969 -10.928 1.00 50.84 132 LEU A O 1
ATOM 979 N N . THR A 1 133 ? 14.055 12.813 -10.571 1.00 48.34 133 THR A N 1
ATOM 980 C CA . THR A 1 133 ? 14.013 13.230 -9.159 1.00 48.34 133 THR A CA 1
ATOM 981 C C . THR A 1 133 ? 14.673 14.571 -8.856 1.00 48.34 133 THR A C 1
ATOM 983 O O . THR A 1 133 ? 14.556 15.050 -7.729 1.00 48.34 133 THR A O 1
ATOM 986 N N . ILE A 1 134 ? 15.342 15.208 -9.821 1.00 44.97 134 ILE A N 1
ATOM 987 C CA . ILE A 1 134 ? 15.890 16.561 -9.637 1.00 44.97 134 ILE A CA 1
ATOM 988 C C . ILE A 1 134 ? 14.763 17.598 -9.814 1.00 44.97 134 ILE A C 1
ATOM 990 O O . ILE A 1 134 ? 14.140 17.629 -10.878 1.00 44.97 134 ILE A O 1
ATOM 994 N N . PRO A 1 135 ? 14.494 18.474 -8.824 1.00 39.62 135 PRO A N 1
ATOM 995 C CA . PRO A 1 135 ? 13.622 19.622 -9.037 1.00 39.62 135 PRO A CA 1
ATOM 996 C C . PRO A 1 135 ? 14.353 20.630 -9.935 1.00 39.62 135 PRO A C 1
ATOM 998 O O . PRO A 1 135 ? 15.474 21.035 -9.624 1.00 39.62 135 PRO A O 1
ATOM 1001 N N . GLY A 1 136 ? 13.738 20.982 -11.067 1.00 41.69 136 GLY A N 1
ATOM 1002 C CA . GLY A 1 136 ? 14.186 22.093 -11.913 1.00 41.69 136 GLY A CA 1
ATOM 1003 C C . GLY A 1 136 ? 14.029 23.446 -11.233 1.00 41.69 136 GLY A C 1
ATOM 1004 O O . GLY A 1 136 ? 13.103 23.584 -10.400 1.00 41.69 136 GLY A O 1
#

Foldseek 3Di:
DDPLVVLQVVLVVCVVVLVLVSSLVSLVVSVALVSLLVNLVSCCPHPVNNLQSSLVSLLSSVLNVNPSSLVVLLVCLLVVPSDVNPVLVSLVSLLSCVVVVNVVSVVVLVVQFPDDDDGSVRSSVRGPVVVSPDDD

pLDDT: mean 79.24, std 15.53, range [39.62, 98.38]

Radius of gyration: 16.53 Å; chains: 1; bounding box: 40×36×41 Å

Sequence (136 aa):
MSLRDEQFALARQCEAEGRQDEARRLFAAIGDAEALTALGQNLLTRPPIESYEGVKTIVEAANMGGAEAIHLCGTMAALGSGLSQNWSMALDCVQAGAERGWTPAQDVLRLLAKAPGDGWKALRDGVDLDALTIPG